Protein AF-A0A3B8IKH8-F1 (afdb_monomer_lite)

Structure (mmCIF, N/CA/C/O backbone):
data_AF-A0A3B8IKH8-F1
#
_entry.id   AF-A0A3B8IKH8-F1
#
loop_
_atom_site.group_PDB
_atom_site.id
_atom_site.type_symbol
_atom_site.label_atom_id
_atom_site.label_alt_id
_atom_site.label_comp_id
_atom_site.label_asym_id
_atom_site.label_entity_id
_atom_site.label_seq_id
_atom_site.pdbx_PDB_ins_code
_atom_site.Cartn_x
_atom_site.Cartn_y
_atom_site.Cartn_z
_atom_site.occupancy
_atom_site.B_iso_or_equiv
_atom_site.auth_seq_id
_atom_site.auth_comp_id
_atom_site.auth_asym_id
_atom_site.auth_atom_id
_atom_site.pdbx_PDB_model_num
ATOM 1 N N . PRO A 1 1 ? -23.399 -8.864 11.280 1.00 55.41 1 PRO A N 1
ATOM 2 C CA . PRO A 1 1 ? -23.007 -8.083 10.078 1.00 55.41 1 PRO A CA 1
ATOM 3 C C . PRO A 1 1 ? -23.874 -8.508 8.885 1.00 55.41 1 PRO A C 1
ATOM 5 O O . PRO A 1 1 ? -24.050 -9.712 8.720 1.00 55.41 1 PRO A O 1
ATOM 8 N N . PRO A 1 2 ? -24.469 -7.586 8.107 1.00 52.06 2 PRO A N 1
ATOM 9 C CA . PRO A 1 2 ? -25.216 -7.988 6.920 1.00 52.06 2 PRO A CA 1
ATOM 10 C C . PRO A 1 2 ? -24.249 -8.571 5.879 1.00 52.06 2 PRO A C 1
ATOM 12 O O . PRO A 1 2 ? -23.087 -8.163 5.814 1.00 52.06 2 PRO A O 1
ATOM 15 N N . ALA A 1 3 ? -24.715 -9.553 5.107 1.00 54.28 3 ALA A N 1
ATOM 16 C CA . ALA A 1 3 ? -23.962 -10.117 3.995 1.00 54.28 3 ALA A CA 1
ATOM 17 C C . ALA A 1 3 ? -23.850 -9.055 2.893 1.00 54.28 3 ALA A C 1
ATOM 19 O O . ALA A 1 3 ? -24.862 -8.581 2.379 1.00 54.28 3 ALA A O 1
ATOM 20 N N . THR A 1 4 ? -22.628 -8.636 2.579 1.00 58.81 4 THR A N 1
ATOM 21 C CA . THR A 1 4 ? -22.368 -7.782 1.420 1.00 58.81 4 THR A CA 1
ATOM 22 C C . THR A 1 4 ? -22.363 -8.675 0.191 1.00 58.81 4 THR A C 1
ATOM 24 O O . THR A 1 4 ? -21.578 -9.619 0.137 1.00 58.81 4 THR A O 1
ATOM 27 N N . ASP A 1 5 ? -23.212 -8.370 -0.786 1.00 62.88 5 ASP A N 1
ATOM 28 C CA . ASP A 1 5 ? -23.083 -8.925 -2.131 1.00 62.88 5 ASP A CA 1
ATOM 29 C C . ASP A 1 5 ? -21.720 -8.463 -2.674 1.00 62.88 5 ASP A C 1
ATOM 31 O O . ASP A 1 5 ? -21.453 -7.258 -2.751 1.00 62.88 5 ASP A O 1
ATOM 35 N N . GLY A 1 6 ? -20.791 -9.402 -2.862 1.00 68.44 6 GLY A N 1
ATOM 36 C CA . GLY A 1 6 ? -19.371 -9.109 -3.055 1.00 68.44 6 GLY A CA 1
ATOM 37 C C . GLY A 1 6 ? -19.153 -8.214 -4.271 1.00 68.44 6 GLY A C 1
ATOM 38 O O . GLY A 1 6 ? -19.309 -8.652 -5.407 1.00 68.44 6 GLY A O 1
ATOM 39 N N . ARG A 1 7 ? -18.786 -6.947 -4.047 1.00 84.50 7 ARG A N 1
ATOM 40 C CA . ARG A 1 7 ? -18.466 -6.025 -5.142 1.00 84.50 7 ARG A CA 1
ATOM 41 C C . ARG A 1 7 ? -17.033 -6.240 -5.588 1.00 84.50 7 ARG A C 1
ATOM 43 O O . ARG A 1 7 ? -16.116 -6.203 -4.766 1.00 84.50 7 ARG A O 1
ATOM 50 N N . PHE A 1 8 ? -16.860 -6.402 -6.889 1.00 92.56 8 PHE A N 1
ATOM 51 C CA . PHE A 1 8 ? -15.565 -6.566 -7.518 1.00 92.56 8 PHE A CA 1
ATOM 52 C C . PHE A 1 8 ? -15.431 -5.631 -8.718 1.00 92.56 8 PHE A C 1
ATOM 54 O O . PHE A 1 8 ? -16.364 -5.483 -9.506 1.00 92.56 8 PHE A O 1
ATOM 61 N N . THR A 1 9 ? -14.274 -4.992 -8.846 1.00 93.69 9 THR A N 1
ATOM 62 C CA . THR A 1 9 ? -13.932 -4.096 -9.953 1.00 93.69 9 THR A CA 1
ATOM 63 C C . THR A 1 9 ? -12.557 -4.476 -10.479 1.00 93.69 9 THR A C 1
ATOM 65 O O . THR A 1 9 ? -11.640 -4.662 -9.685 1.00 93.69 9 THR A O 1
ATOM 68 N N . ILE A 1 10 ? -12.409 -4.560 -11.800 1.00 94.38 10 ILE A N 1
ATOM 69 C CA . ILE A 1 10 ? -11.112 -4.674 -12.479 1.00 94.38 10 ILE A CA 1
ATOM 70 C C . ILE A 1 10 ? -10.933 -3.437 -13.351 1.00 94.38 10 ILE A C 1
ATOM 72 O O . ILE A 1 10 ? -11.880 -2.996 -14.002 1.00 94.38 10 ILE A O 1
ATOM 76 N N . ILE A 1 11 ? -9.719 -2.903 -13.369 1.00 93.75 11 ILE A N 1
ATOM 77 C CA . ILE A 1 11 ? -9.315 -1.737 -14.144 1.00 93.75 11 ILE A CA 1
ATOM 78 C C . ILE A 1 11 ? -8.054 -2.126 -14.933 1.00 93.75 11 ILE A C 1
ATOM 80 O O . ILE A 1 11 ? -6.949 -2.011 -14.405 1.00 93.75 11 ILE A O 1
ATOM 84 N N . PRO A 1 12 ? -8.183 -2.655 -16.163 1.00 94.12 12 PRO A N 1
ATOM 85 C CA . PRO A 1 12 ? -7.032 -2.907 -17.023 1.00 94.12 12 PRO A CA 1
ATOM 86 C C . PRO A 1 12 ? -6.564 -1.607 -17.688 1.00 94.12 12 PRO A C 1
ATOM 88 O O . PRO A 1 12 ? -7.373 -0.720 -17.965 1.00 94.12 12 PRO A O 1
ATOM 91 N N . TYR A 1 13 ? -5.280 -1.518 -18.018 1.00 87.62 13 TYR A N 1
ATOM 92 C CA . TYR A 1 13 ? -4.743 -0.421 -18.820 1.00 87.62 13 TYR A CA 1
ATOM 93 C C . TYR A 1 13 ? -3.640 -0.887 -19.772 1.00 87.62 13 TYR A C 1
ATOM 95 O O . TYR A 1 13 ? -2.973 -1.906 -19.574 1.00 87.62 13 TYR A O 1
ATOM 103 N N . LEU A 1 14 ? -3.469 -0.092 -20.824 1.00 91.62 14 LEU A N 1
ATOM 104 C CA . LEU A 1 14 ? -2.460 -0.222 -21.864 1.00 91.62 14 LEU A CA 1
ATOM 105 C C . LEU A 1 14 ? -1.833 1.161 -22.056 1.00 91.62 14 LEU A C 1
ATOM 107 O O . LEU A 1 14 ? -2.551 2.146 -22.218 1.00 91.62 14 LEU A O 1
ATOM 111 N N . ALA A 1 15 ? -0.509 1.221 -22.051 1.00 86.19 15 ALA A N 1
ATOM 112 C CA . ALA A 1 15 ? 0.282 2.419 -22.277 1.00 86.19 15 ALA A CA 1
ATOM 113 C C . ALA A 1 15 ? 1.191 2.220 -23.495 1.00 86.19 15 ALA A C 1
ATOM 115 O O . ALA A 1 15 ? 1.684 1.118 -23.742 1.00 86.19 15 ALA A O 1
ATOM 116 N N . GLY A 1 16 ? 1.424 3.299 -24.240 1.00 87.12 16 GLY A N 1
ATOM 117 C CA . GLY A 1 16 ? 2.329 3.347 -25.384 1.00 87.12 16 GLY A CA 1
ATOM 118 C C . GLY A 1 16 ? 2.979 4.723 -25.483 1.00 87.12 16 GLY A C 1
ATOM 119 O O . GLY A 1 16 ? 2.324 5.733 -25.233 1.00 87.12 16 GLY A O 1
ATOM 120 N N . GLY A 1 17 ? 4.259 4.761 -25.830 1.00 83.75 17 GLY A N 1
ATOM 121 C CA . GLY A 1 17 ? 5.049 5.978 -25.965 1.00 83.75 17 GLY A CA 1
ATOM 122 C C . GLY A 1 17 ? 6.041 5.869 -27.116 1.00 83.75 17 GLY A C 1
ATOM 123 O O . GLY A 1 17 ? 6.421 4.777 -27.530 1.00 83.75 17 GLY A O 1
ATOM 124 N N . ALA A 1 18 ? 6.446 7.016 -27.651 1.00 85.62 18 ALA A N 1
ATOM 125 C CA . ALA A 1 18 ? 7.504 7.120 -28.645 1.00 85.62 18 ALA A CA 1
ATOM 126 C C . ALA A 1 18 ? 8.464 8.221 -28.194 1.00 85.62 18 ALA A C 1
ATOM 128 O O . ALA A 1 18 ? 8.052 9.370 -28.031 1.00 85.62 18 ALA A O 1
ATOM 129 N N . THR A 1 19 ? 9.724 7.875 -27.955 1.00 79.69 19 THR A N 1
ATOM 130 C CA . THR A 1 19 ? 10.772 8.823 -27.576 1.00 79.69 19 THR A CA 1
ATOM 131 C C . THR A 1 19 ? 11.805 8.902 -28.688 1.00 79.69 19 THR A C 1
ATOM 133 O O . THR A 1 19 ? 12.264 7.886 -29.201 1.00 79.69 19 THR A O 1
ATOM 136 N N . GLN A 1 20 ? 12.163 10.119 -29.088 1.00 80.88 20 GLN A N 1
ATOM 137 C CA . GLN A 1 20 ? 13.176 10.354 -30.110 1.00 80.88 20 GLN A CA 1
ATOM 138 C C . GLN A 1 20 ? 14.392 11.001 -29.458 1.00 80.88 20 GLN A C 1
ATOM 140 O O . GLN A 1 20 ? 14.257 12.028 -28.791 1.00 80.88 20 GLN A O 1
ATOM 145 N N . ASN A 1 21 ? 15.565 10.388 -29.620 1.00 72.12 21 ASN A N 1
ATOM 146 C CA . ASN A 1 21 ? 16.809 10.943 -29.100 1.00 72.12 21 ASN A CA 1
ATOM 147 C C . ASN A 1 21 ? 17.516 11.752 -30.199 1.00 72.12 21 ASN A C 1
ATOM 149 O O . ASN A 1 21 ? 17.891 11.209 -31.240 1.00 72.12 21 ASN A O 1
ATOM 153 N N . PHE A 1 22 ? 17.680 13.055 -29.967 1.00 72.88 22 PHE A N 1
ATOM 154 C CA . PHE A 1 22 ? 18.346 13.976 -30.895 1.00 72.88 22 PHE A CA 1
ATOM 155 C C . PHE A 1 22 ? 19.828 14.214 -30.559 1.00 72.88 22 PHE A C 1
ATOM 157 O O . PHE A 1 22 ? 20.520 14.863 -31.336 1.00 72.88 22 PHE A O 1
ATOM 164 N N . GLU A 1 23 ? 20.320 13.681 -29.436 1.00 69.12 23 GLU A N 1
ATOM 165 C CA . GLU A 1 23 ? 21.690 13.878 -28.934 1.00 69.12 23 GLU A CA 1
ATOM 166 C C . GLU A 1 23 ? 22.550 12.601 -29.012 1.00 69.12 23 GLU A C 1
ATOM 168 O O . GLU A 1 23 ? 23.711 12.606 -28.612 1.00 69.12 23 GLU A O 1
ATOM 173 N N . ALA A 1 24 ? 22.008 11.490 -29.525 1.00 65.00 24 ALA A N 1
ATOM 174 C CA . ALA A 1 24 ? 22.741 10.230 -29.628 1.00 65.00 24 ALA A CA 1
ATOM 175 C C . ALA A 1 24 ? 23.859 10.309 -30.686 1.00 65.00 24 ALA A C 1
ATOM 177 O O . ALA A 1 24 ? 23.578 10.415 -31.879 1.00 65.00 24 ALA A O 1
ATOM 178 N N . GLU A 1 25 ? 25.122 10.172 -30.262 1.00 61.56 25 GLU A N 1
ATOM 179 C CA . GLU A 1 25 ? 26.296 10.156 -31.156 1.00 61.56 25 GLU A CA 1
ATOM 180 C C . GLU A 1 25 ? 26.275 9.001 -32.174 1.00 61.56 25 GLU A C 1
ATOM 182 O O . GLU A 1 25 ? 26.947 9.072 -33.201 1.00 61.56 25 GLU A O 1
ATOM 187 N N . THR A 1 26 ? 25.516 7.934 -31.906 1.00 62.19 26 THR A N 1
ATOM 188 C CA . THR A 1 26 ? 25.540 6.697 -32.704 1.00 62.19 26 THR A CA 1
ATOM 189 C C . THR A 1 26 ? 24.320 6.513 -33.615 1.00 62.19 26 THR A C 1
ATOM 191 O O . THR A 1 26 ? 24.419 5.736 -34.559 1.00 62.19 26 THR A O 1
ATOM 194 N N . ASP A 1 27 ? 23.199 7.218 -33.381 1.00 62.06 27 ASP A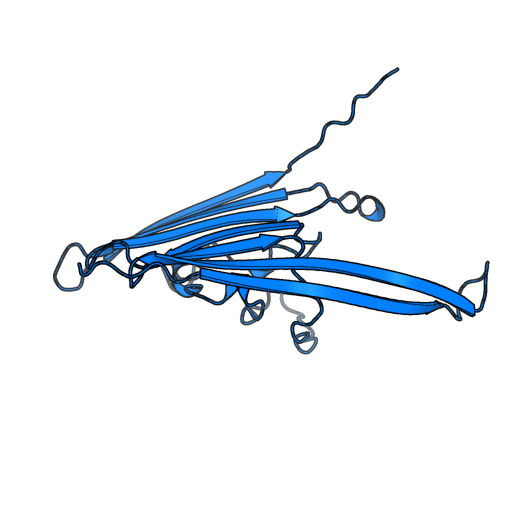 N 1
ATOM 195 C CA . ASP A 1 27 ? 21.995 7.135 -34.236 1.00 62.06 27 ASP A CA 1
ATOM 196 C C . ASP A 1 27 ? 21.018 8.327 -34.025 1.00 62.06 27 ASP A C 1
ATOM 198 O O . ASP A 1 27 ? 20.021 8.210 -33.291 1.00 62.06 27 ASP A O 1
ATOM 202 N N . PRO A 1 28 ? 21.306 9.510 -34.613 1.00 61.53 28 PRO A N 1
ATOM 203 C CA . PRO A 1 28 ? 20.478 10.706 -34.466 1.00 61.53 28 PRO A CA 1
ATOM 204 C C . PRO A 1 28 ? 19.086 10.503 -35.079 1.00 61.53 28 PRO A C 1
ATOM 206 O O . PRO A 1 28 ? 18.950 10.275 -36.280 1.00 61.53 28 PRO A O 1
ATOM 209 N N . GLY A 1 29 ? 18.032 10.645 -34.269 1.00 66.75 29 GLY A N 1
ATOM 210 C CA . GLY A 1 29 ? 16.647 10.547 -34.738 1.00 66.75 29 GLY A CA 1
ATOM 211 C C . GLY A 1 29 ? 16.011 9.158 -34.624 1.00 66.75 29 GLY A C 1
ATOM 212 O O . GLY A 1 29 ? 14.879 8.994 -35.086 1.00 66.75 29 GLY A O 1
ATOM 213 N N . SER A 1 30 ? 16.674 8.195 -33.976 1.00 72.81 30 SER A N 1
ATOM 214 C CA . SER A 1 30 ? 16.083 6.899 -33.622 1.00 72.81 30 SER A CA 1
ATOM 215 C C . SER A 1 30 ? 14.817 7.073 -32.765 1.00 72.81 30 SER A C 1
ATOM 217 O O . SER A 1 30 ? 14.801 7.810 -31.774 1.00 72.81 30 SER A O 1
ATOM 219 N N . VAL A 1 31 ? 13.726 6.416 -33.176 1.00 76.50 31 VAL A N 1
ATOM 220 C CA . VAL A 1 31 ? 12.437 6.418 -32.466 1.00 76.50 31 VAL A CA 1
ATOM 221 C C . VAL A 1 31 ? 12.355 5.163 -31.604 1.00 76.50 31 VAL A C 1
ATOM 223 O O . VAL A 1 31 ? 12.209 4.056 -32.119 1.00 76.50 31 VAL A O 1
ATOM 226 N N . ASN A 1 32 ? 12.423 5.335 -30.289 1.00 79.00 32 ASN A N 1
ATOM 227 C CA . ASN A 1 32 ? 12.210 4.272 -29.319 1.00 79.00 32 ASN A CA 1
ATOM 228 C C . ASN A 1 32 ? 10.726 4.183 -28.979 1.00 79.00 32 ASN A C 1
ATOM 230 O O . ASN A 1 32 ? 10.137 5.124 -28.451 1.00 79.00 32 ASN A O 1
ATOM 234 N N . LEU A 1 33 ? 10.120 3.038 -29.277 1.00 80.19 33 LEU A N 1
ATOM 235 C CA . LEU A 1 33 ? 8.750 2.743 -28.880 1.00 80.19 33 LEU A CA 1
ATOM 236 C C . LEU A 1 33 ? 8.764 2.099 -27.494 1.00 80.19 33 LEU A C 1
ATOM 238 O O . LEU A 1 33 ? 9.406 1.072 -27.285 1.00 80.19 33 LEU A O 1
ATOM 242 N N . THR A 1 34 ? 8.044 2.693 -26.550 1.00 82.75 34 THR A N 1
ATOM 243 C CA . THR A 1 34 ? 7.819 2.140 -25.215 1.00 82.75 34 THR A CA 1
ATOM 244 C C . THR A 1 34 ? 6.368 1.702 -25.083 1.00 82.75 34 THR A C 1
ATOM 246 O O . THR A 1 34 ? 5.469 2.248 -25.722 1.00 82.75 34 THR A O 1
ATOM 249 N N . GLY A 1 35 ? 6.117 0.684 -24.268 1.00 83.88 35 GLY A N 1
ATOM 250 C CA . GLY A 1 35 ? 4.769 0.191 -24.025 1.00 83.88 35 GLY A CA 1
ATOM 251 C C . GLY A 1 35 ? 4.670 -0.500 -22.678 1.00 83.88 35 GLY A C 1
ATOM 252 O O . GLY A 1 35 ? 5.667 -0.981 -22.143 1.00 83.88 35 GLY A O 1
ATOM 253 N N . GLY A 1 36 ? 3.462 -0.538 -22.128 1.00 86.44 36 GLY A N 1
ATOM 254 C CA . GLY A 1 36 ? 3.187 -1.164 -20.842 1.00 86.44 36 GLY A CA 1
ATOM 255 C C . GLY A 1 36 ? 1.763 -1.692 -20.782 1.00 86.44 36 GLY A C 1
ATOM 256 O O . GLY A 1 36 ? 0.847 -1.098 -21.342 1.00 86.44 36 GLY A O 1
ATOM 257 N N . ILE A 1 37 ? 1.577 -2.814 -20.098 1.00 92.31 37 ILE A N 1
ATOM 258 C CA . ILE A 1 37 ? 0.258 -3.343 -19.753 1.00 92.31 37 ILE A CA 1
ATOM 259 C C . ILE A 1 37 ? 0.202 -3.579 -18.257 1.00 92.31 37 ILE A C 1
ATOM 261 O O . ILE A 1 37 ? 1.194 -3.994 -17.649 1.00 92.31 37 ILE A O 1
ATOM 265 N N . GLY A 1 38 ? -0.973 -3.383 -17.683 1.00 92.69 38 GLY A N 1
ATOM 266 C CA . GLY A 1 38 ? -1.220 -3.771 -16.312 1.00 92.69 38 GLY A CA 1
ATOM 267 C C . GLY A 1 38 ? -2.693 -3.746 -15.970 1.00 92.69 38 GLY A C 1
ATOM 268 O O . GLY A 1 38 ? -3.560 -3.513 -16.819 1.00 92.69 38 GLY A O 1
ATOM 269 N N . ALA A 1 39 ? -2.974 -4.081 -14.722 1.00 94.75 39 ALA A N 1
ATOM 270 C CA . ALA A 1 39 ? -4.332 -4.158 -14.233 1.00 94.75 39 ALA A CA 1
ATOM 271 C C . ALA A 1 39 ? -4.373 -3.966 -12.725 1.00 94.75 39 ALA A C 1
ATOM 273 O O . ALA A 1 39 ? -3.552 -4.517 -11.990 1.00 94.75 39 ALA A O 1
ATOM 274 N N . ASP A 1 40 ? -5.405 -3.262 -12.284 1.00 94.38 40 ASP A N 1
ATOM 275 C CA . ASP A 1 40 ? -5.783 -3.172 -10.886 1.00 94.38 40 ASP A CA 1
ATOM 276 C C . ASP A 1 40 ? -7.085 -3.929 -10.656 1.00 94.38 40 ASP A C 1
ATOM 278 O O . ASP A 1 40 ? -7.961 -3.992 -11.521 1.00 94.38 40 ASP A O 1
ATOM 282 N N . ALA A 1 41 ? -7.235 -4.503 -9.473 1.00 95.81 41 ALA A N 1
ATOM 283 C CA . ALA A 1 41 ? -8.472 -5.137 -9.065 1.00 95.81 41 ALA A CA 1
ATOM 284 C C . ALA A 1 41 ? -8.809 -4.772 -7.623 1.00 95.81 41 ALA A C 1
ATOM 286 O O . ALA A 1 41 ? -7.936 -4.693 -6.763 1.00 95.81 41 ALA A O 1
ATOM 287 N N . LYS A 1 42 ? -10.095 -4.574 -7.350 1.00 95.50 42 LYS A N 1
ATOM 288 C CA . LYS A 1 42 ? -10.608 -4.244 -6.025 1.00 95.50 42 LYS A CA 1
ATOM 289 C C . LYS A 1 42 ? -11.774 -5.145 -5.675 1.00 95.50 42 LYS A C 1
ATOM 291 O O . LYS A 1 42 ? -12.760 -5.197 -6.405 1.00 95.50 42 LYS A O 1
ATOM 296 N N . VAL A 1 43 ? -11.673 -5.825 -4.540 1.00 95.12 43 VAL A N 1
ATOM 297 C CA . VAL A 1 43 ? -12.675 -6.755 -4.014 1.00 95.12 43 VAL A CA 1
ATOM 298 C C . VAL A 1 43 ? -13.129 -6.263 -2.640 1.00 95.12 43 VAL A C 1
ATOM 300 O O . VAL A 1 43 ? -12.324 -6.135 -1.717 1.00 95.12 43 VAL A O 1
ATOM 303 N N . ALA A 1 44 ? -14.427 -6.030 -2.466 1.00 94.56 44 ALA A N 1
ATOM 304 C CA . ALA A 1 44 ? -15.017 -5.816 -1.148 1.00 94.56 44 ALA A CA 1
ATOM 305 C C . ALA A 1 44 ? -15.200 -7.174 -0.450 1.00 94.56 44 ALA A C 1
ATOM 307 O O . ALA A 1 44 ? -16.185 -7.872 -0.685 1.00 94.56 44 ALA A O 1
ATOM 308 N N . VAL A 1 45 ? -14.245 -7.553 0.405 1.00 93.06 45 VAL A N 1
ATOM 309 C CA . VAL A 1 45 ? -14.286 -8.808 1.181 1.00 93.06 45 VAL A CA 1
ATOM 310 C C . VAL A 1 45 ? -15.424 -8.770 2.205 1.00 93.06 45 VAL A C 1
ATOM 312 O O . VAL A 1 45 ? -16.112 -9.763 2.422 1.00 93.06 45 VAL A O 1
ATOM 315 N N . THR A 1 46 ? -15.644 -7.611 2.831 1.00 91.38 46 THR A N 1
ATOM 316 C CA . THR A 1 46 ? -16.829 -7.326 3.658 1.00 91.38 46 THR A CA 1
ATOM 317 C C . THR A 1 46 ? -17.318 -5.901 3.387 1.00 91.38 46 THR A C 1
ATOM 319 O O . THR A 1 46 ? -16.728 -5.174 2.593 1.00 91.38 46 THR A O 1
ATOM 322 N N . SER A 1 47 ? -18.375 -5.447 4.072 1.00 89.31 47 SER A N 1
ATOM 323 C CA . SER A 1 47 ? -18.846 -4.052 3.984 1.00 89.31 47 SER A CA 1
ATOM 324 C C . SER A 1 47 ? -17.772 -3.010 4.315 1.00 89.31 47 SER A C 1
ATOM 326 O O . SER A 1 47 ? -17.910 -1.851 3.934 1.00 89.31 47 SER A O 1
ATOM 328 N N . SER A 1 48 ? -16.741 -3.413 5.062 1.00 92.12 48 SER A N 1
ATOM 329 C CA . SER A 1 48 ? -15.737 -2.513 5.624 1.00 92.12 48 SER A CA 1
ATOM 330 C C . SER A 1 48 ? -14.309 -3.041 5.472 1.00 92.12 48 SER A C 1
ATOM 332 O O . SER A 1 48 ? -13.412 -2.477 6.092 1.00 92.12 48 SER A O 1
ATOM 334 N N . LEU A 1 49 ? -14.085 -4.111 4.701 1.00 94.12 49 LEU A N 1
ATOM 335 C CA . LEU A 1 49 ? -12.778 -4.727 4.451 1.00 94.12 49 LEU A CA 1
ATOM 336 C C . LEU A 1 49 ? -12.583 -4.884 2.941 1.00 94.12 49 LEU A C 1
ATOM 338 O O . LEU A 1 49 ? -13.368 -5.579 2.297 1.00 94.12 49 LEU A O 1
ATOM 342 N N . ASN A 1 50 ? -11.533 -4.268 2.404 1.00 95.12 50 ASN A N 1
ATOM 343 C CA . ASN A 1 50 ? -11.228 -4.263 0.976 1.00 95.12 50 ASN A CA 1
ATOM 344 C C . ASN A 1 50 ? -9.901 -4.973 0.708 1.00 95.12 50 ASN A C 1
ATOM 346 O O . ASN A 1 50 ? -8.948 -4.817 1.474 1.00 95.12 50 ASN A O 1
ATOM 350 N N . LEU A 1 51 ? -9.864 -5.734 -0.382 1.00 96.44 51 LEU A N 1
ATOM 351 C CA . LEU A 1 51 ? -8.664 -6.301 -0.979 1.00 96.44 51 LEU A CA 1
ATOM 352 C C . LEU A 1 51 ? -8.401 -5.580 -2.302 1.00 96.44 51 LEU A C 1
ATOM 354 O O . LEU A 1 51 ? -9.219 -5.651 -3.214 1.00 96.44 51 LEU A O 1
ATOM 358 N N . ASP A 1 52 ? -7.260 -4.918 -2.398 1.00 97.12 52 ASP A N 1
ATOM 359 C CA . ASP A 1 52 ? -6.763 -4.275 -3.605 1.00 97.12 52 ASP A CA 1
ATOM 360 C C . ASP A 1 52 ? -5.578 -5.079 -4.143 1.00 97.12 52 ASP A C 1
ATOM 362 O O . ASP A 1 52 ? -4.691 -5.478 -3.386 1.00 97.12 52 ASP A O 1
ATOM 366 N N . LEU A 1 53 ? -5.560 -5.317 -5.445 1.00 97.19 53 LEU A N 1
ATOM 367 C CA . LEU A 1 53 ? -4.515 -6.031 -6.165 1.00 97.19 53 LEU A CA 1
ATOM 368 C C . LEU A 1 53 ? -4.040 -5.153 -7.317 1.00 97.19 53 LEU A C 1
ATOM 370 O O . LEU A 1 53 ? -4.849 -4.470 -7.941 1.00 97.19 53 LEU A O 1
ATOM 374 N N . THR A 1 54 ? -2.748 -5.193 -7.610 1.00 95.69 54 THR A N 1
ATOM 375 C CA . THR A 1 54 ? -2.158 -4.472 -8.737 1.00 95.69 54 THR A CA 1
ATOM 376 C C . THR A 1 54 ? -1.090 -5.317 -9.417 1.00 95.69 54 THR A C 1
ATOM 378 O O . THR A 1 54 ? -0.351 -6.062 -8.759 1.00 95.69 54 THR A O 1
ATOM 381 N N . VAL A 1 55 ? -1.013 -5.213 -10.741 1.00 95.81 55 VAL A N 1
ATOM 382 C CA . VAL A 1 55 ? 0.012 -5.830 -11.585 1.00 95.81 55 VAL A CA 1
ATOM 383 C C . VAL A 1 55 ? 0.531 -4.775 -12.555 1.00 95.81 55 VAL A C 1
ATOM 385 O O . VAL A 1 55 ? -0.241 -4.197 -13.316 1.00 95.81 55 VAL A O 1
ATOM 388 N N . ASN A 1 56 ? 1.847 -4.566 -12.523 1.00 93.25 56 ASN A N 1
ATOM 389 C CA . ASN A 1 56 ? 2.625 -3.571 -13.260 1.00 93.25 56 ASN A CA 1
ATOM 390 C C . ASN A 1 56 ? 2.112 -2.124 -13.160 1.00 93.25 56 ASN A C 1
ATOM 392 O O . ASN A 1 56 ? 2.107 -1.454 -14.197 1.00 93.25 56 ASN A O 1
ATOM 396 N N . PRO A 1 57 ? 1.677 -1.637 -11.976 1.00 89.69 57 PRO A N 1
ATOM 397 C CA . PRO A 1 57 ? 0.966 -0.365 -11.809 1.00 89.69 57 PRO A CA 1
ATOM 398 C C . PRO A 1 57 ? 1.615 0.796 -12.563 1.00 89.69 57 PRO A C 1
ATOM 400 O O . PRO A 1 57 ? 2.811 1.056 -12.409 1.00 89.69 57 PRO A O 1
ATOM 403 N N . ASP A 1 58 ? 0.812 1.557 -13.303 1.00 83.81 58 ASP A N 1
ATOM 404 C CA . ASP A 1 58 ? 1.283 2.788 -13.927 1.00 83.81 58 ASP A CA 1
ATOM 405 C C . ASP A 1 58 ? 1.317 3.934 -12.906 1.00 83.81 58 ASP A C 1
ATOM 407 O O . ASP A 1 58 ? 0.359 4.684 -12.710 1.00 83.81 58 ASP A O 1
ATOM 411 N N . PHE A 1 59 ? 2.454 4.065 -12.226 1.00 77.38 59 PHE A N 1
ATOM 412 C CA . PHE A 1 59 ? 2.715 5.190 -11.331 1.00 77.38 59 PHE A CA 1
ATOM 413 C C . PHE A 1 59 ? 3.282 6.420 -12.041 1.00 77.38 59 PHE A C 1
ATOM 415 O O . PHE A 1 59 ? 3.444 7.453 -11.393 1.00 77.38 59 PHE A O 1
ATOM 422 N N . SER A 1 60 ? 3.555 6.341 -13.347 1.00 67.19 60 SER A N 1
ATOM 423 C CA . SER A 1 60 ? 4.120 7.456 -14.117 1.00 67.19 60 SER A CA 1
ATOM 424 C C . SER A 1 60 ? 3.114 8.589 -14.340 1.00 67.19 60 SER A C 1
ATOM 426 O O . SER A 1 60 ? 3.499 9.749 -14.455 1.00 67.19 60 SER A O 1
ATOM 428 N N . GLN A 1 61 ? 1.816 8.270 -14.320 1.00 63.00 61 GLN A N 1
ATOM 429 C CA . GLN A 1 61 ? 0.730 9.248 -14.444 1.00 63.00 61 GLN A CA 1
ATOM 430 C C . GLN A 1 61 ? 0.447 10.016 -13.148 1.00 63.00 61 GLN A C 1
ATOM 432 O O . GLN A 1 61 ? -0.372 10.938 -13.126 1.00 63.00 61 GLN A O 1
ATOM 437 N N . VAL A 1 62 ? 1.084 9.633 -12.042 1.00 66.44 62 VAL A N 1
ATOM 438 C CA . VAL A 1 62 ? 0.870 10.289 -10.758 1.00 66.44 62 VAL A CA 1
ATOM 439 C C . VAL A 1 62 ? 1.670 11.584 -10.732 1.00 66.44 62 VAL A C 1
ATOM 441 O O . VAL A 1 62 ? 2.888 11.566 -10.868 1.00 66.44 62 VAL A O 1
ATOM 444 N N . GLU A 1 63 ? 0.967 12.707 -10.560 1.00 55.81 63 GLU A N 1
ATOM 445 C CA . GLU A 1 63 ? 1.542 14.055 -10.570 1.00 55.81 63 GLU A CA 1
ATOM 446 C C . GLU A 1 63 ? 2.862 14.137 -9.784 1.00 55.81 63 GLU A C 1
ATOM 448 O O . GLU A 1 63 ? 2.881 13.968 -8.557 1.00 55.81 63 GLU A O 1
ATOM 453 N N . VAL A 1 64 ? 3.939 14.456 -10.506 1.00 55.62 64 VAL A N 1
ATOM 454 C CA . VAL A 1 64 ? 5.274 14.719 -9.966 1.00 55.62 64 VAL A CA 1
ATOM 455 C C . VAL A 1 64 ? 5.175 15.884 -8.984 1.00 55.62 64 VAL A C 1
ATOM 457 O O . VAL A 1 64 ? 4.716 16.972 -9.344 1.00 55.62 64 VAL A O 1
ATOM 460 N N . ASP A 1 65 ? 5.569 15.678 -7.726 1.00 53.78 65 ASP A N 1
ATOM 461 C CA . ASP A 1 65 ? 5.627 16.804 -6.799 1.00 53.78 65 ASP A CA 1
ATOM 462 C C . ASP A 1 65 ? 6.664 17.812 -7.284 1.00 53.78 65 ASP A C 1
ATOM 464 O O . ASP A 1 65 ? 7.729 17.452 -7.790 1.00 53.78 65 ASP A O 1
ATOM 468 N N . ARG A 1 66 ? 6.350 19.095 -7.087 1.00 54.25 66 ARG A N 1
ATOM 469 C CA . ARG A 1 66 ? 7.286 20.193 -7.324 1.00 54.25 66 ARG A CA 1
ATOM 470 C C . ARG A 1 66 ? 8.618 19.864 -6.651 1.00 54.25 66 ARG A C 1
ATOM 472 O O . ARG A 1 66 ? 8.645 19.566 -5.459 1.00 54.25 66 ARG A O 1
ATOM 479 N N . GLN A 1 67 ? 9.702 19.936 -7.417 1.00 50.22 67 GLN A N 1
ATOM 480 C CA . GLN A 1 67 ? 11.059 19.742 -6.926 1.00 50.22 67 GLN A CA 1
ATOM 481 C C . GLN A 1 67 ? 11.339 20.800 -5.848 1.00 50.22 67 GLN A C 1
ATOM 483 O O . GLN A 1 67 ? 11.565 21.969 -6.148 1.00 50.22 67 GLN A O 1
ATOM 488 N N . VAL A 1 68 ? 11.239 20.416 -4.574 1.00 53.69 68 VAL A N 1
ATOM 489 C CA . VAL A 1 68 ? 11.638 21.277 -3.458 1.00 53.69 68 VAL A CA 1
ATOM 490 C C . VAL A 1 68 ? 13.108 20.992 -3.191 1.00 53.69 68 VAL A C 1
ATOM 492 O O . VAL A 1 68 ? 13.464 19.872 -2.826 1.00 53.69 68 VAL A O 1
ATOM 495 N N . THR A 1 69 ? 13.963 21.995 -3.382 1.00 49.59 69 THR A N 1
ATOM 496 C CA . THR A 1 69 ? 15.389 21.915 -3.050 1.00 49.59 69 THR A CA 1
ATOM 497 C C . THR A 1 69 ? 15.531 21.722 -1.543 1.00 49.59 69 THR A C 1
ATOM 499 O O . THR A 1 69 ? 15.398 22.671 -0.772 1.00 49.59 69 THR A O 1
ATOM 502 N N . ASN A 1 70 ? 15.747 20.483 -1.105 1.00 48.41 70 ASN A N 1
ATOM 503 C CA . ASN A 1 70 ? 15.983 20.187 0.299 1.00 48.41 70 ASN A CA 1
ATOM 504 C C . ASN A 1 70 ? 17.481 20.278 0.596 1.00 48.41 70 ASN A C 1
ATOM 506 O O . ASN A 1 70 ? 18.259 19.448 0.132 1.00 48.41 70 ASN A O 1
ATOM 510 N N . LEU A 1 71 ? 17.869 21.303 1.350 1.00 61.44 71 LEU A N 1
ATOM 511 C CA . LEU A 1 71 ? 19.240 21.524 1.819 1.00 61.44 71 LEU A CA 1
ATOM 512 C C . LEU A 1 71 ? 19.448 21.006 3.257 1.00 61.44 71 LEU A C 1
ATOM 514 O O . LEU A 1 71 ? 20.507 21.225 3.841 1.00 61.44 71 LEU A O 1
ATOM 518 N N . ASP A 1 72 ? 18.440 20.344 3.834 1.00 55.88 72 ASP A N 1
ATOM 519 C CA . ASP A 1 72 ? 18.463 19.764 5.176 1.00 55.88 72 ASP A CA 1
ATOM 520 C C . ASP A 1 72 ? 18.632 18.231 5.117 1.00 55.88 72 ASP A C 1
ATOM 522 O O . ASP A 1 72 ? 18.279 17.577 4.135 1.00 55.88 72 ASP A O 1
ATOM 526 N N . ARG A 1 73 ? 19.163 17.620 6.183 1.00 57.41 73 ARG A N 1
ATOM 527 C CA . ARG A 1 73 ? 19.451 16.170 6.259 1.00 57.41 73 ARG A CA 1
ATOM 528 C C . ARG A 1 73 ? 18.212 15.305 6.522 1.00 57.41 73 ARG A C 1
ATOM 530 O O . ARG A 1 73 ? 18.339 14.092 6.698 1.00 57.41 73 ARG A O 1
ATOM 537 N N . PHE A 1 74 ? 17.023 15.899 6.588 1.00 57.75 74 PHE A N 1
ATOM 538 C CA . PHE A 1 74 ? 15.772 15.193 6.865 1.00 57.75 74 PHE A CA 1
ATOM 539 C C . PHE A 1 74 ? 14.988 14.928 5.579 1.00 57.75 74 PHE A C 1
ATOM 541 O O . PHE A 1 74 ? 14.910 15.780 4.704 1.00 57.75 74 PHE A O 1
ATOM 548 N N . GLN A 1 75 ? 14.385 13.742 5.457 1.00 53.34 75 GLN A N 1
ATOM 549 C CA . GLN A 1 75 ? 13.575 13.373 4.289 1.00 53.34 75 GLN A CA 1
ATOM 550 C C . GLN A 1 75 ? 12.314 14.249 4.205 1.00 53.34 75 GLN A C 1
ATOM 552 O O . GLN A 1 75 ? 11.599 14.400 5.196 1.00 53.34 75 GLN A O 1
ATOM 557 N N . LEU A 1 76 ? 12.011 14.787 3.017 1.00 59.62 76 LEU A N 1
ATOM 558 C CA . LEU A 1 76 ? 10.747 15.485 2.772 1.00 59.62 76 LEU A CA 1
ATOM 559 C C . LEU A 1 76 ? 9.589 14.479 2.792 1.00 59.62 76 LEU A C 1
ATOM 561 O O . LEU A 1 76 ? 9.582 13.486 2.057 1.00 59.62 76 LEU A O 1
ATOM 565 N N . PHE A 1 77 ? 8.593 14.750 3.632 1.00 67.81 77 PHE A N 1
ATOM 566 C CA . PHE A 1 77 ? 7.343 14.001 3.637 1.00 67.81 77 PHE A CA 1
ATOM 567 C C . PHE A 1 77 ? 6.401 14.607 2.607 1.00 67.81 77 PHE A C 1
ATOM 569 O O . PHE A 1 77 ? 5.930 15.731 2.757 1.00 67.81 77 PHE A O 1
ATOM 576 N N . PHE A 1 78 ? 6.107 13.833 1.578 1.00 72.88 78 PHE A N 1
ATOM 577 C CA . PHE A 1 78 ? 5.177 14.193 0.532 1.00 72.88 78 PHE A CA 1
ATOM 578 C C . PHE A 1 78 ? 3.921 13.308 0.632 1.00 72.88 78 PHE A C 1
ATOM 580 O O . PHE A 1 78 ? 4.020 12.130 1.000 1.00 72.88 78 PHE A O 1
ATOM 587 N N . PRO A 1 79 ? 2.726 13.839 0.319 1.00 77.62 79 PRO A N 1
ATOM 588 C CA . PRO A 1 79 ? 1.475 13.088 0.428 1.00 77.62 79 PRO A CA 1
ATOM 589 C C . PRO A 1 79 ? 1.424 11.959 -0.606 1.00 77.62 79 PRO A C 1
ATOM 591 O O . PRO A 1 79 ? 1.614 12.211 -1.781 1.00 77.62 79 PRO A O 1
ATOM 594 N N . GLU A 1 80 ? 1.165 10.709 -0.231 1.00 86.69 80 GLU A N 1
ATOM 595 C CA . GLU A 1 80 ? 1.020 9.619 -1.213 1.00 86.69 80 GLU A CA 1
ATOM 596 C C . GLU A 1 80 ? -0.108 9.909 -2.224 1.00 86.69 80 GLU A C 1
ATOM 598 O O . GLU A 1 80 ? -1.211 10.284 -1.829 1.00 86.69 80 GLU A O 1
ATOM 603 N N . ARG A 1 81 ? 0.182 9.748 -3.522 1.00 87.44 81 ARG A N 1
ATOM 604 C CA . ARG A 1 81 ? -0.732 10.075 -4.635 1.00 87.44 81 ARG A CA 1
ATOM 605 C C . ARG A 1 81 ? -1.093 8.861 -5.498 1.00 87.44 81 ARG A C 1
ATOM 607 O O . ARG A 1 81 ? -2.033 8.920 -6.284 1.00 87.44 81 ARG A O 1
ATOM 614 N N . ARG A 1 82 ? -0.388 7.739 -5.335 1.00 89.62 82 ARG A N 1
ATOM 615 C CA . ARG A 1 82 ? -0.675 6.495 -6.056 1.00 89.62 82 ARG A CA 1
ATOM 616 C C . ARG A 1 82 ? -1.911 5.825 -5.461 1.00 89.62 82 ARG A C 1
ATOM 618 O O . ARG A 1 82 ? -1.918 5.492 -4.275 1.00 89.62 82 ARG A O 1
ATOM 625 N N . GLN A 1 83 ? -2.936 5.588 -6.283 1.00 88.06 83 GLN A N 1
ATOM 626 C CA . GLN A 1 83 ? -4.236 5.056 -5.838 1.00 88.06 83 GLN A CA 1
ATOM 627 C C . GLN A 1 83 ? -4.106 3.778 -4.995 1.00 88.06 83 GLN A C 1
ATOM 629 O O . GLN A 1 83 ? -4.707 3.684 -3.920 1.00 88.06 83 GLN A O 1
ATOM 634 N N . PHE A 1 84 ? -3.232 2.856 -5.413 1.00 91.94 84 PHE A N 1
ATOM 635 C CA . PHE A 1 84 ? -2.951 1.613 -4.690 1.00 91.94 84 PHE A CA 1
ATOM 636 C C . PHE A 1 84 ? -2.477 1.824 -3.242 1.00 91.94 84 PHE A C 1
ATOM 638 O O . PHE A 1 84 ? -2.709 0.967 -2.400 1.00 91.94 84 PHE A O 1
ATOM 645 N N . PHE A 1 85 ? -1.864 2.962 -2.904 1.00 92.56 85 PHE A N 1
ATOM 646 C CA . PHE A 1 85 ? -1.342 3.232 -1.560 1.00 92.56 85 PHE A CA 1
ATOM 647 C C . PHE A 1 85 ? -2.190 4.219 -0.743 1.00 92.56 85 PHE A C 1
ATOM 649 O O . PHE A 1 85 ? -1.986 4.316 0.464 1.00 92.56 85 PHE A O 1
ATOM 656 N N . ILE A 1 86 ? -3.153 4.925 -1.351 1.00 89.81 86 ILE A N 1
ATOM 657 C CA . ILE A 1 86 ? -3.928 5.993 -0.685 1.00 89.81 86 ILE A CA 1
ATOM 658 C C . ILE A 1 86 ? -4.936 5.452 0.338 1.00 89.81 86 ILE A C 1
ATOM 660 O O . ILE A 1 86 ? -5.038 5.962 1.458 1.00 89.81 86 ILE A O 1
ATOM 664 N N . GLU A 1 87 ? -5.727 4.454 -0.046 1.00 86.50 87 GLU A N 1
ATOM 665 C CA . GLU A 1 87 ? -6.839 3.978 0.783 1.00 86.50 87 GLU A CA 1
ATOM 666 C C . GLU A 1 87 ? -6.364 3.310 2.080 1.00 86.50 87 GLU A C 1
ATOM 668 O O . GLU A 1 87 ? -5.431 2.506 2.093 1.00 86.50 87 GLU A O 1
ATOM 673 N N . ASN A 1 88 ? -7.002 3.677 3.198 1.00 87.06 88 ASN A N 1
ATOM 674 C CA . ASN A 1 88 ? -6.581 3.288 4.548 1.00 87.06 88 ASN A CA 1
ATOM 675 C C . ASN A 1 88 ? -5.085 3.542 4.828 1.00 87.06 88 ASN A C 1
ATOM 677 O O . ASN A 1 88 ? -4.500 2.877 5.681 1.00 87.06 88 ASN A O 1
ATOM 681 N N . SER A 1 89 ? -4.446 4.489 4.131 1.00 88.12 89 SER A N 1
ATOM 682 C CA . SER A 1 89 ? -3.022 4.805 4.314 1.00 88.12 89 SER A CA 1
ATOM 683 C C . SER A 1 89 ? -2.690 5.236 5.739 1.00 88.12 89 SER A C 1
ATOM 685 O O . SER A 1 89 ? -1.602 4.949 6.230 1.00 88.12 89 SER A O 1
ATOM 687 N N . ASP A 1 90 ? -3.636 5.861 6.440 1.00 88.38 90 ASP A N 1
ATOM 688 C CA . ASP A 1 90 ? -3.520 6.217 7.851 1.00 88.38 90 ASP A CA 1
ATOM 689 C C . ASP A 1 90 ? -3.276 4.989 8.740 1.00 88.38 90 ASP A C 1
ATOM 691 O O . ASP A 1 90 ? -2.484 5.060 9.677 1.00 88.38 90 ASP A O 1
ATOM 695 N N . LEU A 1 91 ? -3.863 3.837 8.396 1.00 88.88 91 LEU A N 1
ATOM 696 C CA . LEU A 1 91 ? -3.650 2.587 9.118 1.00 88.88 91 LEU A CA 1
ATOM 697 C C . LEU A 1 91 ? -2.193 2.126 9.044 1.00 88.88 91 LEU A C 1
ATOM 699 O O . LEU A 1 91 ? -1.667 1.608 10.019 1.00 88.88 91 LEU A O 1
ATOM 703 N N . PHE A 1 92 ? -1.521 2.341 7.917 1.00 90.31 92 PHE A N 1
ATOM 704 C CA . PHE A 1 92 ? -0.123 1.948 7.741 1.00 90.31 92 PHE A CA 1
ATOM 705 C C . PHE A 1 92 ? 0.849 3.046 8.199 1.00 90.31 92 PHE A C 1
ATOM 707 O O . PHE A 1 92 ? 1.908 2.752 8.747 1.00 90.31 92 PHE A O 1
ATOM 714 N N . ALA A 1 93 ? 0.491 4.315 8.001 1.00 83.56 93 ALA A N 1
ATOM 715 C CA . ALA A 1 93 ? 1.381 5.453 8.203 1.00 83.56 93 ALA A CA 1
ATOM 716 C C . ALA A 1 93 ? 1.302 6.081 9.603 1.00 83.56 93 ALA A C 1
ATOM 718 O O . ALA A 1 93 ? 2.185 6.860 9.941 1.00 83.56 93 ALA A O 1
ATOM 719 N N . GLN A 1 94 ? 0.262 5.817 10.401 1.00 78.38 94 GLN A N 1
ATOM 720 C CA . GLN A 1 94 ? 0.025 6.511 11.681 1.00 78.38 94 GLN A CA 1
ATOM 721 C C . GLN A 1 94 ? 0.037 5.566 12.897 1.00 78.38 94 GLN A C 1
ATOM 723 O O . GLN A 1 94 ? -0.592 5.843 13.916 1.00 78.38 94 GLN A O 1
ATOM 728 N N . ASN A 1 95 ? 0.754 4.440 12.817 1.00 72.62 95 ASN A N 1
ATOM 729 C CA . ASN A 1 95 ? 0.948 3.550 13.966 1.00 72.62 95 ASN A CA 1
ATOM 730 C C . ASN A 1 95 ? 1.989 4.119 14.945 1.00 72.62 95 ASN A C 1
ATOM 732 O O . ASN A 1 95 ? 3.180 4.130 14.637 1.00 72.62 95 ASN A O 1
ATOM 736 N N . GLY A 1 96 ? 1.542 4.528 16.137 1.00 66.81 96 GLY A N 1
ATOM 737 C CA . GLY A 1 96 ? 2.403 4.968 17.239 1.00 66.81 96 GLY A CA 1
ATOM 738 C C . GLY A 1 96 ? 2.271 6.457 17.576 1.00 66.81 96 GLY A C 1
ATOM 739 O O . GLY A 1 96 ? 1.177 7.017 17.558 1.00 66.81 96 GLY A O 1
ATOM 740 N N . PHE A 1 97 ? 3.391 7.085 17.942 1.00 63.97 97 PHE A N 1
ATOM 741 C CA . PHE A 1 97 ? 3.471 8.512 18.278 1.00 63.97 97 PHE A CA 1
ATOM 742 C C . PHE A 1 97 ? 3.658 9.364 17.017 1.00 63.97 97 PHE A C 1
ATOM 744 O O . PHE A 1 97 ? 4.275 8.909 16.059 1.00 63.97 97 PHE A O 1
ATOM 751 N N . SER A 1 98 ? 3.207 10.624 17.031 1.00 65.31 98 SER A N 1
ATOM 752 C CA . SER A 1 98 ? 3.320 11.556 15.890 1.00 65.31 98 SER A CA 1
ATOM 753 C C . SER A 1 98 ? 4.746 11.713 15.339 1.00 65.31 98 SER A C 1
ATOM 755 O O . SER A 1 98 ? 4.915 12.055 14.169 1.00 65.31 98 SER A O 1
ATOM 757 N N . SER A 1 99 ? 5.759 11.435 16.163 1.00 67.81 99 SER A N 1
ATOM 758 C CA . SER A 1 99 ? 7.180 11.529 15.819 1.00 67.81 99 SER A CA 1
ATOM 759 C C . SER A 1 99 ? 7.765 10.277 15.153 1.00 67.81 99 SER A C 1
ATOM 761 O O . SER A 1 99 ? 8.898 10.330 14.682 1.00 67.81 99 SER A O 1
ATOM 763 N N . ILE A 1 100 ? 7.049 9.146 15.121 1.00 68.44 100 ILE A N 1
ATOM 764 C CA . ILE A 1 100 ? 7.554 7.880 14.571 1.00 68.44 100 ILE A CA 1
ATOM 765 C C . ILE A 1 100 ? 6.630 7.433 13.444 1.00 68.44 100 ILE A C 1
ATOM 767 O O . ILE A 1 100 ? 5.440 7.212 13.646 1.00 68.44 100 ILE A O 1
ATOM 771 N N . ARG A 1 101 ? 7.197 7.273 12.245 1.00 80.06 101 ARG A N 1
ATOM 772 C CA . ARG A 1 101 ? 6.486 6.812 11.050 1.00 80.06 101 ARG A CA 1
ATOM 773 C C . ARG A 1 101 ? 7.152 5.529 10.538 1.00 80.06 101 ARG A C 1
ATOM 775 O O . ARG A 1 101 ? 8.043 5.613 9.694 1.00 80.06 101 ARG A O 1
ATOM 782 N N . PRO A 1 102 ? 6.780 4.348 11.070 1.00 81.75 102 PRO A N 1
ATOM 783 C CA . PRO A 1 102 ? 7.489 3.094 10.792 1.00 81.75 102 PRO A CA 1
ATOM 784 C C . PRO A 1 102 ? 7.440 2.680 9.320 1.00 81.75 102 PRO A C 1
ATOM 786 O O . PRO A 1 102 ? 8.323 1.974 8.843 1.00 81.75 102 PRO A O 1
ATOM 789 N N . PHE A 1 103 ? 6.417 3.135 8.595 1.00 88.06 103 PHE A N 1
ATOM 790 C CA . PHE A 1 103 ? 6.228 2.846 7.185 1.00 88.06 103 PHE A CA 1
ATOM 791 C C . PHE A 1 103 ? 5.937 4.121 6.390 1.00 88.06 103 PHE A C 1
ATOM 793 O O . PHE A 1 103 ? 5.120 4.954 6.789 1.00 88.06 103 PHE A O 1
ATOM 800 N N . TYR A 1 104 ? 6.590 4.245 5.235 1.00 88.25 104 TYR A N 1
ATOM 801 C CA . TYR A 1 104 ? 6.364 5.315 4.271 1.00 88.25 104 TYR A CA 1
ATOM 802 C C . TYR A 1 104 ? 6.287 4.710 2.871 1.00 88.25 104 TYR A C 1
ATOM 804 O O . TYR A 1 104 ? 7.299 4.292 2.309 1.00 88.25 104 TYR A O 1
ATOM 812 N N . SER A 1 105 ? 5.074 4.653 2.322 1.00 89.38 105 SER A N 1
ATOM 813 C CA . SER A 1 105 ? 4.767 3.970 1.059 1.00 89.38 105 SER A CA 1
ATOM 814 C C . SER A 1 105 ? 5.589 4.476 -0.120 1.00 89.38 105 SER A C 1
ATOM 816 O O . SER A 1 105 ? 5.957 3.683 -0.982 1.00 89.38 105 SER A O 1
ATOM 818 N N . ARG A 1 106 ? 5.950 5.764 -0.133 1.00 87.69 106 ARG A N 1
ATOM 819 C CA . ARG A 1 106 ? 6.77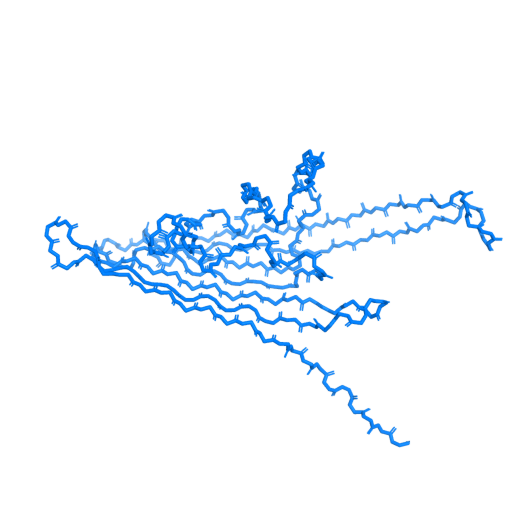9 6.371 -1.184 1.00 87.69 106 ARG A CA 1
ATOM 820 C C . ARG A 1 106 ? 8.191 5.796 -1.300 1.00 87.69 106 ARG A C 1
ATOM 822 O O . ARG A 1 106 ? 8.841 6.024 -2.308 1.00 87.69 106 ARG A O 1
ATOM 829 N N . ARG A 1 107 ? 8.667 5.044 -0.301 1.00 86.62 107 ARG A N 1
ATOM 830 C CA . ARG A 1 107 ? 9.927 4.290 -0.419 1.00 86.62 107 ARG A CA 1
ATOM 831 C C . ARG A 1 107 ? 9.802 3.095 -1.364 1.00 86.62 107 ARG A C 1
ATOM 833 O O . ARG A 1 107 ? 10.795 2.653 -1.924 1.00 86.62 107 ARG A O 1
ATOM 840 N N . ILE A 1 108 ? 8.594 2.562 -1.536 1.00 90.06 108 ILE A N 1
ATOM 841 C CA . ILE A 1 108 ? 8.332 1.463 -2.460 1.00 90.06 108 ILE A CA 1
ATOM 842 C C . ILE A 1 108 ? 8.222 2.043 -3.863 1.00 90.06 108 ILE A C 1
ATOM 844 O O . ILE A 1 108 ? 7.373 2.905 -4.100 1.00 90.06 108 ILE A O 1
ATOM 848 N N . GLY A 1 109 ? 9.013 1.531 -4.800 1.00 87.38 109 GLY A N 1
ATOM 849 C CA . GLY A 1 109 ? 8.965 1.988 -6.186 1.00 87.38 109 GLY A CA 1
ATOM 850 C C . GLY A 1 109 ? 9.914 3.143 -6.518 1.00 87.38 109 GLY A C 1
ATOM 851 O O . GLY A 1 109 ? 9.814 3.671 -7.616 1.00 87.38 109 GLY A O 1
ATOM 852 N N . LEU A 1 110 ? 10.764 3.572 -5.571 1.00 86.31 110 LEU A N 1
ATOM 853 C CA . LEU A 1 110 ? 11.677 4.706 -5.766 1.00 86.31 110 LEU A CA 1
ATOM 854 C C . LEU A 1 110 ? 12.876 4.330 -6.643 1.00 86.31 1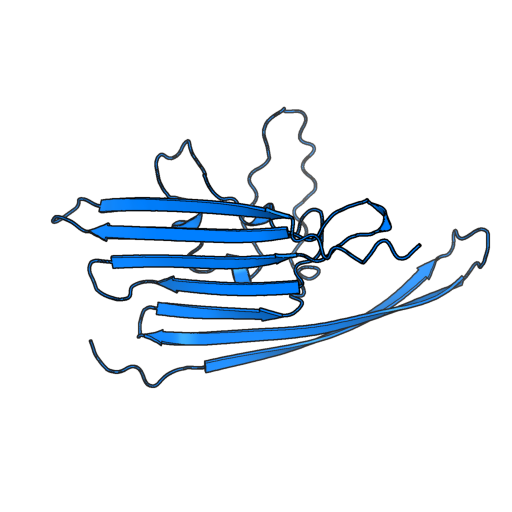10 LEU A C 1
ATOM 856 O O . LEU A 1 110 ? 13.148 5.023 -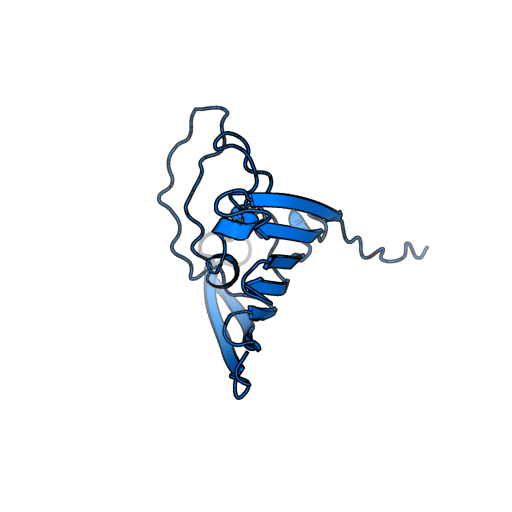7.614 1.00 86.31 110 LEU A O 1
ATOM 860 N N . ASP A 1 111 ? 13.547 3.224 -6.310 1.00 87.38 111 ASP A N 1
ATOM 861 C CA . ASP A 1 111 ? 14.759 2.782 -7.018 1.00 87.38 111 ASP A CA 1
ATOM 862 C C . ASP A 1 111 ? 14.453 1.711 -8.086 1.00 87.38 111 ASP A C 1
ATOM 864 O O . ASP A 1 111 ? 15.264 1.419 -8.951 1.00 87.38 111 ASP A O 1
ATOM 868 N N . ALA A 1 112 ? 13.284 1.067 -8.020 1.00 90.56 112 ALA A N 1
ATOM 869 C CA . ALA A 1 112 ? 12.908 -0.003 -8.941 1.00 90.56 112 ALA A CA 1
ATOM 870 C C . ALA A 1 112 ? 11.394 -0.023 -9.174 1.00 90.56 112 ALA A C 1
ATOM 872 O O . ALA A 1 112 ? 10.645 0.235 -8.230 1.00 90.56 112 ALA A O 1
ATOM 873 N N . PRO A 1 113 ? 10.915 -0.382 -10.379 1.00 91.12 113 PRO A N 1
ATOM 874 C CA . PRO A 1 113 ? 9.490 -0.396 -10.687 1.00 91.12 113 PRO A CA 1
ATOM 875 C C . PRO A 1 113 ? 8.739 -1.414 -9.825 1.00 91.12 113 PRO A C 1
ATOM 877 O O . PRO A 1 113 ? 9.257 -2.481 -9.492 1.00 91.12 113 PRO A O 1
ATOM 880 N N . VAL A 1 114 ? 7.491 -1.104 -9.475 1.00 93.19 114 VAL A N 1
ATOM 881 C CA . VAL A 1 114 ? 6.602 -2.063 -8.808 1.00 93.19 114 VAL A CA 1
ATOM 882 C C . VAL A 1 114 ? 6.008 -2.998 -9.856 1.00 93.19 114 VAL A C 1
ATOM 884 O O . VAL A 1 114 ? 5.416 -2.541 -10.827 1.00 93.19 114 VAL A O 1
ATOM 887 N N . ILE A 1 115 ? 6.153 -4.304 -9.639 1.00 94.75 115 ILE A N 1
ATOM 888 C CA . ILE A 1 115 ? 5.675 -5.353 -10.554 1.00 94.75 115 ILE A CA 1
ATOM 889 C C . ILE A 1 115 ? 4.321 -5.877 -10.100 1.00 94.75 115 ILE A C 1
ATOM 891 O O . ILE A 1 115 ? 3.436 -6.134 -10.906 1.00 94.75 115 ILE A O 1
ATOM 895 N N . THR A 1 116 ? 4.122 -6.035 -8.794 1.00 96.19 116 THR A N 1
ATOM 896 C CA . THR A 1 116 ? 2.820 -6.429 -8.257 1.00 96.19 116 THR A CA 1
ATOM 897 C C . THR A 1 116 ? 2.660 -5.986 -6.815 1.00 96.19 116 THR A C 1
ATOM 899 O O . THR A 1 116 ? 3.640 -5.771 -6.099 1.00 96.19 116 THR A O 1
ATOM 902 N N . GLY A 1 117 ? 1.414 -5.852 -6.379 1.00 97.06 117 GLY A N 1
ATOM 903 C CA . GLY A 1 117 ? 1.077 -5.582 -4.997 1.00 97.06 117 GLY A CA 1
ATOM 904 C C . GLY A 1 117 ? -0.284 -6.142 -4.618 1.00 97.06 117 GLY A C 1
ATOM 905 O O . GLY A 1 117 ? -1.197 -6.237 -5.435 1.00 97.06 117 GLY A O 1
ATOM 906 N N . ALA A 1 118 ? -0.415 -6.478 -3.342 1.00 98.00 118 ALA A N 1
ATOM 907 C CA . ALA A 1 118 ? -1.660 -6.841 -2.699 1.00 98.00 118 ALA A CA 1
ATOM 908 C C . ALA A 1 118 ? -1.814 -6.044 -1.403 1.00 98.00 118 ALA A C 1
ATOM 910 O O . ALA A 1 118 ? -0.888 -5.959 -0.594 1.00 98.00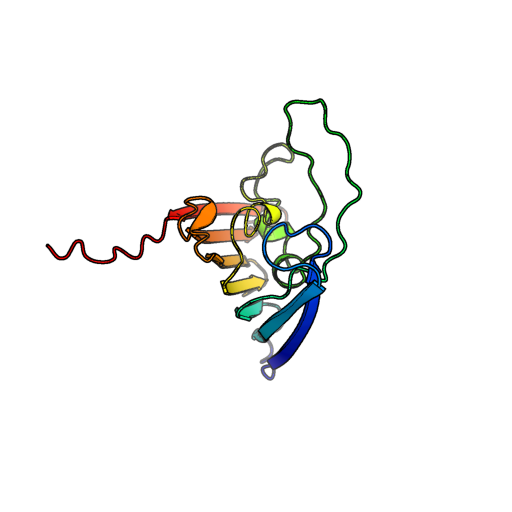 118 ALA A O 1
ATOM 911 N N . ARG A 1 119 ? -2.996 -5.473 -1.182 1.00 97.44 119 ARG A N 1
ATOM 912 C CA . ARG A 1 119 ? -3.345 -4.757 0.041 1.00 97.44 119 ARG A CA 1
ATOM 913 C C . ARG A 1 119 ? -4.697 -5.225 0.545 1.00 97.44 119 ARG A C 1
ATOM 915 O O . ARG A 1 119 ? -5.708 -5.013 -0.103 1.00 97.44 119 ARG A O 1
ATOM 922 N N . LEU A 1 120 ? -4.735 -5.786 1.744 1.00 97.44 120 LEU A N 1
ATOM 923 C CA . LEU A 1 120 ? -5.966 -6.048 2.478 1.00 97.44 120 LEU A CA 1
ATOM 924 C C . LEU A 1 120 ? -6.087 -5.015 3.595 1.00 97.44 120 LEU A C 1
ATOM 926 O O . LEU A 1 120 ? -5.217 -4.946 4.459 1.00 97.44 120 LEU A O 1
ATOM 930 N N . SER A 1 121 ? -7.140 -4.201 3.612 1.00 96.56 121 SER A N 1
ATOM 931 C CA . SER A 1 121 ? -7.289 -3.177 4.650 1.00 96.56 121 SER A CA 1
ATOM 932 C C . SER A 1 121 ? -8.738 -2.878 5.008 1.00 96.56 121 SER A C 1
ATOM 934 O O . SER A 1 121 ? -9.634 -2.916 4.163 1.00 96.56 121 SER A O 1
ATOM 936 N N . GLY A 1 122 ? -8.977 -2.585 6.287 1.00 95.25 122 GLY A N 1
ATOM 937 C CA . GLY A 1 122 ? -10.287 -2.169 6.776 1.00 95.25 122 GLY A CA 1
ATOM 938 C C . GLY A 1 122 ? -10.659 -2.762 8.130 1.00 95.25 122 GLY A C 1
ATOM 939 O O . GLY A 1 122 ? -9.799 -3.063 8.957 1.00 95.25 122 GLY A O 1
ATOM 940 N N . LYS A 1 123 ? -11.961 -2.887 8.384 1.00 94.69 123 LYS A N 1
ATOM 941 C CA . LYS A 1 123 ? -12.551 -3.338 9.646 1.00 94.69 123 LYS A CA 1
ATOM 942 C C . LYS A 1 123 ? -13.252 -4.688 9.463 1.00 94.69 123 LYS A C 1
ATOM 944 O O . LYS A 1 123 ? -14.383 -4.713 8.977 1.00 94.69 123 LYS A O 1
ATOM 949 N N . PRO A 1 124 ? -12.638 -5.814 9.869 1.00 93.69 124 PRO A N 1
ATOM 950 C CA . PRO A 1 124 ? -13.312 -7.112 9.843 1.00 93.69 124 PRO A CA 1
ATOM 951 C C . PRO A 1 124 ? -14.483 -7.181 10.838 1.00 93.69 124 PRO A C 1
ATOM 953 O O . PRO A 1 124 ? -15.417 -7.953 10.643 1.00 93.69 124 PRO A O 1
ATOM 956 N N . ASN A 1 125 ? -14.460 -6.370 11.901 1.00 92.38 125 ASN A N 1
ATOM 957 C CA . ASN A 1 125 ? -15.571 -6.187 12.836 1.00 92.38 125 ASN A CA 1
ATOM 958 C C . ASN A 1 125 ? -15.498 -4.790 13.489 1.00 92.38 125 ASN A C 1
ATOM 960 O O . ASN A 1 125 ? -14.647 -3.980 13.137 1.00 92.38 125 ASN A O 1
ATOM 964 N N . GLN A 1 126 ? -16.387 -4.495 14.442 1.00 90.25 126 GLN A N 1
ATOM 965 C CA . GLN A 1 126 ? -16.478 -3.169 15.074 1.00 90.25 126 GLN A CA 1
ATOM 966 C C . GLN A 1 126 ? -15.268 -2.807 15.952 1.00 90.25 126 GLN A C 1
ATOM 968 O O . GLN A 1 126 ? -14.961 -1.629 16.097 1.00 90.25 126 GLN A O 1
ATOM 973 N N . ASN A 1 127 ? -14.568 -3.804 16.499 1.00 93.50 127 ASN A N 1
ATOM 974 C CA . ASN A 1 127 ? -13.479 -3.604 17.457 1.00 93.50 127 ASN A CA 1
ATOM 975 C C . ASN A 1 127 ? -12.093 -3.689 16.819 1.00 93.50 127 ASN A C 1
ATOM 977 O O . ASN A 1 127 ? -11.115 -3.330 17.468 1.00 93.50 127 ASN A O 1
ATOM 981 N N . TRP A 1 128 ? -11.994 -4.192 15.590 1.00 94.19 128 TRP A N 1
ATOM 982 C CA . TRP A 1 128 ? -10.731 -4.454 14.917 1.00 94.19 128 TRP A CA 1
ATOM 983 C C . TRP A 1 128 ? -10.621 -3.659 13.625 1.00 94.19 128 TRP A C 1
ATOM 985 O O . TRP A 1 128 ? -11.551 -3.613 12.821 1.00 94.19 128 TRP A O 1
ATOM 995 N N . ARG A 1 129 ? -9.436 -3.104 13.396 1.00 94.75 129 ARG A N 1
ATOM 996 C CA . ARG A 1 129 ? -9.000 -2.575 12.110 1.00 94.75 129 ARG A CA 1
ATOM 997 C C . ARG A 1 129 ? -7.675 -3.234 11.761 1.00 94.75 129 ARG A C 1
ATOM 999 O O . ARG A 1 129 ? -6.789 -3.286 12.605 1.00 94.75 129 ARG A O 1
ATOM 1006 N N . VAL A 1 130 ? -7.555 -3.777 10.559 1.00 96.31 130 VAL A N 1
ATOM 1007 C CA . VAL A 1 130 ? -6.378 -4.541 10.131 1.00 96.31 130 VAL A CA 1
ATOM 1008 C C . VAL A 1 130 ? -5.915 -4.069 8.765 1.00 96.31 130 VAL A C 1
ATOM 1010 O O . VAL A 1 130 ? -6.722 -3.621 7.947 1.00 96.31 130 VAL A O 1
ATOM 1013 N N . GLY A 1 131 ? -4.610 -4.140 8.553 1.00 96.69 131 GLY A N 1
ATOM 1014 C CA . GLY A 1 131 ? -3.949 -3.811 7.304 1.00 96.69 131 GLY A CA 1
ATOM 1015 C C . GLY A 1 131 ? -2.862 -4.836 7.025 1.00 96.69 131 GLY A C 1
ATOM 1016 O O . GLY A 1 131 ? -2.050 -5.128 7.897 1.00 96.69 131 GLY A O 1
ATOM 1017 N N . LEU A 1 132 ? -2.841 -5.375 5.817 1.00 97.75 132 LEU A N 1
ATOM 1018 C CA . LEU A 1 132 ? -1.764 -6.189 5.283 1.00 97.75 132 LEU A CA 1
ATOM 1019 C C . LEU A 1 132 ? -1.430 -5.642 3.901 1.00 97.75 132 LEU A C 1
ATOM 1021 O O . LEU A 1 132 ? -2.322 -5.449 3.083 1.00 97.75 132 LEU A O 1
ATOM 1025 N N . LEU A 1 133 ? -0.160 -5.372 3.655 1.00 97.69 133 LEU A N 1
ATOM 1026 C CA . LEU A 1 133 ? 0.362 -4.869 2.396 1.00 97.69 133 LEU A CA 1
ATOM 1027 C C . LEU A 1 133 ? 1.550 -5.745 2.015 1.00 97.69 133 LEU A C 1
ATOM 1029 O O . LEU A 1 133 ? 2.472 -5.894 2.814 1.00 97.69 133 LEU A O 1
ATOM 1033 N N . ASN A 1 134 ? 1.533 -6.306 0.814 1.00 97.88 134 ASN A N 1
ATOM 1034 C CA . ASN A 1 134 ? 2.672 -6.979 0.210 1.00 97.88 134 ASN A CA 1
ATOM 1035 C C . ASN A 1 134 ? 2.929 -6.362 -1.165 1.00 97.88 134 ASN A C 1
ATOM 1037 O O . ASN A 1 134 ? 1.993 -6.225 -1.948 1.00 97.88 134 ASN A O 1
ATOM 1041 N N . VAL A 1 135 ? 4.161 -5.947 -1.449 1.00 97.69 135 VAL A N 1
ATOM 1042 C CA . VAL A 1 135 ? 4.527 -5.344 -2.736 1.00 97.69 135 VAL A CA 1
ATOM 1043 C C . VAL A 1 135 ? 5.858 -5.900 -3.207 1.00 97.69 135 VAL A C 1
ATOM 1045 O O . VAL A 1 135 ? 6.818 -5.929 -2.441 1.00 97.69 135 VAL A O 1
ATOM 1048 N N . GLN A 1 136 ? 5.919 -6.289 -4.476 1.00 96.69 136 GLN A N 1
ATOM 1049 C CA . GLN A 1 136 ? 7.124 -6.754 -5.145 1.00 96.69 136 GLN A CA 1
ATOM 1050 C C . GLN A 1 136 ? 7.616 -5.697 -6.134 1.00 96.69 136 GLN A C 1
ATOM 1052 O O . GLN A 1 136 ? 6.865 -5.257 -7.010 1.00 96.69 136 GLN A O 1
ATOM 1057 N N . THR A 1 137 ? 8.889 -5.323 -6.029 1.00 95.12 137 THR A N 1
ATOM 1058 C CA . THR A 1 137 ? 9.578 -4.532 -7.055 1.00 95.12 137 THR A CA 1
ATOM 1059 C C . THR A 1 137 ? 10.384 -5.421 -7.990 1.00 95.12 137 THR A C 1
ATOM 1061 O O . THR A 1 137 ? 10.769 -6.538 -7.634 1.00 95.12 137 THR A O 1
ATOM 1064 N N . GLY A 1 138 ? 10.638 -4.907 -9.189 1.00 92.69 138 GLY A N 1
ATOM 1065 C CA . GLY A 1 138 ? 11.510 -5.514 -10.182 1.00 92.69 138 GLY A CA 1
ATOM 1066 C C . GLY A 1 138 ? 12.982 -5.248 -9.884 1.00 92.69 138 GLY A C 1
ATOM 1067 O O . GLY A 1 138 ? 13.328 -4.636 -8.872 1.00 92.69 138 GLY A O 1
ATOM 1068 N N . ARG A 1 139 ? 13.836 -5.717 -10.791 1.00 90.75 139 ARG A N 1
ATOM 1069 C CA . ARG A 1 139 ? 15.283 -5.485 -10.791 1.00 90.75 139 ARG A CA 1
ATOM 1070 C C . ARG A 1 139 ? 15.619 -4.399 -11.812 1.00 90.75 139 ARG A C 1
ATOM 1072 O O . ARG A 1 139 ? 15.006 -4.377 -12.877 1.00 90.75 139 ARG A O 1
ATOM 1079 N N . VAL A 1 140 ? 16.610 -3.565 -11.511 1.00 89.88 140 VAL A N 1
ATOM 1080 C CA . VAL A 1 140 ? 17.215 -2.629 -12.473 1.00 89.88 140 VAL A CA 1
ATOM 1081 C C . VAL A 1 140 ? 18.675 -3.039 -12.627 1.00 89.88 140 VAL A C 1
ATOM 1083 O O . VAL A 1 140 ? 19.442 -2.961 -11.670 1.00 89.88 140 VAL A O 1
ATOM 1086 N N . ALA A 1 141 ? 19.033 -3.593 -13.787 1.00 85.75 141 ALA A N 1
ATOM 1087 C CA . ALA A 1 141 ? 20.338 -4.222 -14.006 1.00 85.75 141 ALA A CA 1
ATOM 1088 C C . ALA A 1 141 ? 21.457 -3.184 -14.102 1.00 85.75 141 ALA A C 1
ATOM 1090 O O . ALA A 1 141 ? 22.554 -3.390 -13.596 1.00 85.75 141 ALA A O 1
ATOM 1091 N N . GLU A 1 142 ? 21.135 -2.074 -14.750 1.00 86.25 142 GLU A N 1
ATOM 1092 C CA . GLU A 1 142 ? 22.007 -0.955 -15.068 1.00 86.25 142 GLU A CA 1
ATOM 1093 C C . GLU A 1 142 ? 22.507 -0.245 -13.802 1.00 86.25 142 GLU A C 1
ATOM 1095 O O . GLU A 1 142 ? 23.610 0.291 -13.789 1.00 86.25 142 GLU A O 1
ATOM 1100 N N . GLU A 1 143 ? 21.713 -0.291 -12.729 1.00 84.56 143 GLU A N 1
ATOM 1101 C CA . GLU A 1 143 ? 21.989 0.355 -11.441 1.00 84.56 143 GLU A CA 1
ATOM 1102 C C . GLU A 1 143 ? 22.320 -0.650 -10.317 1.00 84.56 143 GLU A C 1
ATOM 1104 O O . GLU A 1 143 ? 22.442 -0.259 -9.159 1.00 84.56 143 GLU A O 1
ATOM 1109 N N . ASP A 1 144 ? 22.460 -1.944 -10.639 1.00 86.88 144 ASP A N 1
ATOM 1110 C CA . ASP A 1 144 ? 22.678 -3.042 -9.676 1.00 86.88 144 ASP A CA 1
ATOM 1111 C C . ASP A 1 144 ? 21.624 -3.103 -8.545 1.00 86.88 144 ASP A C 1
ATOM 1113 O O . ASP A 1 144 ? 21.894 -3.396 -7.377 1.00 86.88 144 ASP A O 1
ATOM 1117 N N . ILE A 1 145 ? 20.365 -2.813 -8.883 1.00 88.38 145 ILE A N 1
ATOM 1118 C CA . ILE A 1 145 ? 19.264 -2.791 -7.917 1.00 88.38 145 ILE A CA 1
ATOM 1119 C C . ILE A 1 145 ? 18.536 -4.127 -7.957 1.00 88.38 145 ILE A C 1
ATOM 1121 O O . ILE A 1 145 ? 17.775 -4.415 -8.884 1.00 88.38 145 ILE A O 1
ATOM 1125 N N . ALA A 1 146 ? 18.726 -4.933 -6.912 1.00 91.19 146 ALA A N 1
ATOM 1126 C CA . ALA A 1 146 ? 17.994 -6.180 -6.721 1.00 91.19 146 ALA A CA 1
ATOM 1127 C C . ALA A 1 146 ? 16.486 -5.945 -6.517 1.00 91.19 146 ALA A C 1
ATOM 1129 O O . ALA A 1 146 ? 16.062 -4.961 -5.900 1.00 91.19 146 ALA A O 1
ATOM 1130 N N . ALA A 1 147 ? 15.680 -6.910 -6.968 1.00 93.44 147 ALA A N 1
ATOM 1131 C CA . ALA A 1 147 ? 14.256 -6.959 -6.662 1.00 93.44 147 ALA A CA 1
ATOM 1132 C C . ALA A 1 147 ? 14.030 -7.030 -5.144 1.00 93.44 147 ALA A C 1
ATOM 1134 O O . ALA A 1 147 ? 14.834 -7.606 -4.408 1.00 93.44 147 ALA A O 1
ATOM 1135 N N . LYS A 1 148 ? 12.947 -6.426 -4.648 1.00 95.12 148 LYS A N 1
ATOM 1136 C CA . LYS A 1 148 ? 12.634 -6.354 -3.214 1.00 95.12 148 LYS A CA 1
ATOM 1137 C C . LYS A 1 148 ? 11.173 -6.721 -2.975 1.00 95.12 148 LYS A C 1
ATOM 1139 O O . LYS A 1 148 ? 10.286 -6.247 -3.684 1.00 95.12 148 LYS A O 1
ATOM 1144 N N . ASN A 1 149 ? 10.926 -7.494 -1.923 1.00 96.12 149 ASN A N 1
ATOM 1145 C CA . ASN A 1 149 ? 9.598 -7.709 -1.368 1.00 96.12 149 ASN A CA 1
ATOM 1146 C C . ASN A 1 149 ? 9.412 -6.850 -0.113 1.00 96.12 149 ASN A C 1
ATOM 1148 O O . ASN A 1 149 ? 10.217 -6.901 0.821 1.00 96.12 149 ASN A O 1
ATOM 1152 N N . PHE A 1 150 ? 8.335 -6.075 -0.086 1.00 96.56 150 PHE A N 1
ATOM 1153 C CA . PHE A 1 150 ? 7.921 -5.257 1.045 1.00 96.56 150 PHE A CA 1
ATOM 1154 C C . PHE A 1 150 ? 6.681 -5.875 1.668 1.00 96.56 150 PHE A C 1
ATOM 1156 O O . PHE A 1 150 ? 5.672 -6.039 0.989 1.00 96.56 150 PHE A O 1
ATOM 1163 N N . THR A 1 151 ? 6.729 -6.168 2.964 1.00 97.31 151 THR A N 1
ATOM 1164 C CA . THR A 1 151 ? 5.575 -6.645 3.729 1.00 97.31 151 THR A CA 1
ATOM 1165 C C . THR A 1 151 ? 5.309 -5.711 4.896 1.00 97.31 151 THR A C 1
ATOM 1167 O O . THR A 1 151 ? 6.198 -5.446 5.702 1.00 97.31 151 THR A O 1
ATOM 1170 N N . VAL A 1 152 ? 4.072 -5.239 5.022 1.00 96.69 152 VAL A N 1
ATOM 1171 C CA . VAL A 1 152 ? 3.614 -4.460 6.171 1.00 96.69 152 VAL A CA 1
ATOM 1172 C C . VAL A 1 152 ? 2.343 -5.080 6.709 1.00 96.69 152 VAL A C 1
ATOM 1174 O O . VAL A 1 152 ? 1.362 -5.213 5.985 1.00 96.69 152 VAL A O 1
ATOM 1177 N N . ALA A 1 153 ? 2.341 -5.424 7.989 1.00 96.75 153 ALA A N 1
ATOM 1178 C CA . ALA A 1 153 ? 1.155 -5.887 8.689 1.00 96.75 153 ALA A CA 1
ATOM 1179 C C . ALA A 1 153 ? 0.864 -4.947 9.852 1.00 96.75 153 ALA A C 1
ATOM 1181 O O . ALA A 1 153 ? 1.766 -4.527 10.568 1.00 96.75 153 ALA A O 1
ATOM 1182 N N . THR A 1 154 ? -0.397 -4.609 10.062 1.00 95.25 154 THR A N 1
ATOM 1183 C CA . THR A 1 154 ? -0.811 -3.751 11.162 1.00 95.25 154 THR A CA 1
ATOM 1184 C C . THR A 1 154 ? -2.195 -4.118 11.656 1.00 95.25 154 THR A C 1
ATOM 1186 O O . THR A 1 154 ? -3.056 -4.584 10.906 1.00 95.25 154 THR A O 1
ATOM 1189 N N . PHE A 1 155 ? -2.412 -3.898 12.944 1.00 94.94 155 PHE A N 1
ATOM 1190 C CA . PHE A 1 155 ? -3.707 -4.044 13.569 1.00 94.94 155 PHE A CA 1
ATOM 1191 C C . PHE A 1 155 ? -3.946 -2.917 14.569 1.00 94.94 155 PHE A C 1
ATOM 1193 O O . PHE A 1 155 ? -3.025 -2.378 15.181 1.00 94.94 155 PHE A O 1
ATOM 1200 N N . GLN A 1 156 ? -5.218 -2.603 14.767 1.00 93.94 156 GLN A N 1
ATOM 1201 C CA . GLN A 1 156 ? -5.721 -1.758 15.834 1.00 93.94 156 GLN A CA 1
ATOM 1202 C C . GLN A 1 156 ? -6.921 -2.462 16.457 1.00 93.94 156 GLN A C 1
ATOM 1204 O O . GLN A 1 156 ? -7.818 -2.924 15.748 1.00 93.94 156 GLN A O 1
ATOM 1209 N N . ARG A 1 157 ? -6.939 -2.546 17.784 1.00 94.19 157 ARG A N 1
ATOM 1210 C CA . ARG A 1 157 ? -8.031 -3.124 18.557 1.00 94.19 157 ARG A CA 1
ATOM 1211 C C . ARG A 1 157 ? -8.540 -2.111 19.568 1.00 94.19 157 ARG A C 1
ATOM 1213 O O . ARG A 1 157 ? -7.780 -1.642 20.412 1.00 94.19 157 ARG A O 1
ATOM 1220 N N . GLN A 1 158 ? -9.835 -1.830 19.530 1.00 93.06 158 GLN A N 1
ATOM 1221 C CA . GLN A 1 158 ? -10.512 -1.106 20.596 1.00 93.06 158 GLN A CA 1
ATOM 1222 C C . GLN A 1 158 ? -10.695 -2.043 21.799 1.00 93.06 158 GLN A C 1
ATOM 1224 O O . GLN A 1 158 ? -11.266 -3.128 21.670 1.00 93.06 158 GLN A O 1
ATOM 1229 N N . VAL A 1 159 ? -10.164 -1.650 22.958 1.00 89.56 159 VAL A N 1
ATOM 1230 C CA . VAL A 1 159 ? -10.157 -2.488 24.175 1.00 89.56 159 VAL A CA 1
ATOM 1231 C C . VAL A 1 159 ? -11.151 -1.974 25.222 1.00 89.56 159 VAL A C 1
ATOM 1233 O O . VAL A 1 159 ? -11.691 -2.757 25.993 1.00 89.56 159 VAL A O 1
ATOM 1236 N N . LEU A 1 160 ? -11.431 -0.668 25.226 1.00 89.19 160 LEU A N 1
ATOM 1237 C CA . LEU A 1 160 ? -12.368 -0.000 26.140 1.00 89.19 160 LEU A CA 1
ATOM 1238 C C . LEU A 1 160 ? -13.237 1.008 25.364 1.00 89.19 160 LEU A C 1
ATOM 1240 O O . LEU A 1 160 ? -13.267 1.004 24.135 1.00 89.19 160 LEU A O 1
ATOM 1244 N N . ALA A 1 161 ? -13.924 1.915 26.062 1.00 85.25 161 ALA A N 1
ATOM 1245 C CA . ALA A 1 161 ? -14.742 2.952 25.428 1.00 85.25 161 ALA A CA 1
ATOM 1246 C C . ALA A 1 161 ? -13.933 3.913 24.530 1.00 85.25 161 ALA A C 1
ATOM 1248 O O . ALA A 1 161 ? -14.489 4.474 23.590 1.00 85.25 161 ALA A O 1
ATOM 1249 N N . ARG A 1 162 ? -12.639 4.127 24.825 1.00 83.69 162 ARG A N 1
ATOM 1250 C CA . ARG A 1 162 ? -11.762 5.062 24.086 1.00 83.69 162 ARG A CA 1
ATOM 1251 C C . ARG A 1 162 ? -10.312 4.590 23.909 1.00 83.69 162 ARG A C 1
ATOM 1253 O O . ARG A 1 162 ? -9.532 5.280 23.264 1.00 83.69 162 ARG A O 1
ATOM 1260 N N . SER A 1 163 ? -9.940 3.439 24.472 1.00 90.81 163 SER A N 1
ATOM 1261 C CA . SER A 1 163 ? -8.561 2.937 24.414 1.00 90.81 163 SER A CA 1
ATOM 1262 C C . SER A 1 163 ? -8.342 2.060 23.187 1.00 90.81 163 SER A C 1
ATOM 1264 O O . SER A 1 163 ? -9.131 1.145 22.928 1.00 90.81 163 SER A O 1
ATOM 1266 N N . VAL A 1 164 ? -7.239 2.307 22.481 1.00 89.19 164 VAL A N 1
ATOM 1267 C CA . VAL A 1 164 ? -6.817 1.555 21.296 1.00 89.19 164 VAL A CA 1
ATOM 1268 C C . VAL A 1 164 ? -5.455 0.928 21.559 1.00 89.19 164 VAL A C 1
ATOM 1270 O O . VAL A 1 164 ? -4.508 1.616 21.926 1.00 89.19 164 VAL A O 1
ATOM 1273 N N . LEU A 1 165 ? -5.361 -0.381 21.347 1.00 91.94 165 LEU A N 1
ATOM 1274 C CA . LEU A 1 165 ? -4.095 -1.091 21.224 1.00 91.94 165 LEU A CA 1
ATOM 1275 C C . LEU A 1 165 ? -3.754 -1.190 19.738 1.00 91.94 165 LEU A C 1
ATOM 1277 O O . LEU A 1 165 ? -4.605 -1.599 18.952 1.00 91.94 165 LEU A O 1
ATOM 1281 N N . SER A 1 166 ? -2.532 -0.838 19.351 1.00 92.00 166 SER A N 1
ATOM 1282 C CA . SER A 1 166 ? -2.089 -0.910 17.956 1.00 92.00 166 SER A CA 1
ATOM 1283 C C . SER A 1 166 ? -0.724 -1.568 17.838 1.00 92.00 166 SER A C 1
ATOM 1285 O O . SER A 1 166 ? 0.067 -1.529 18.780 1.00 92.00 166 SER A O 1
ATOM 1287 N N . GLY A 1 167 ? -0.475 -2.186 16.691 1.00 92.75 167 GLY A N 1
ATOM 1288 C CA . GLY A 1 167 ? 0.797 -2.800 16.359 1.00 92.75 167 GLY A CA 1
ATOM 1289 C C . GLY A 1 167 ? 1.054 -2.728 14.863 1.00 92.75 167 GLY A C 1
ATOM 1290 O O . GLY A 1 167 ? 0.125 -2.758 14.050 1.00 92.75 167 GLY A O 1
ATOM 1291 N N . ILE A 1 168 ? 2.331 -2.645 14.508 1.00 93.94 168 ILE A N 1
ATOM 1292 C CA . ILE A 1 168 ? 2.798 -2.656 13.128 1.00 93.94 168 ILE A CA 1
ATOM 1293 C C . ILE A 1 168 ? 4.060 -3.506 13.017 1.00 93.94 168 ILE A C 1
ATOM 1295 O O . ILE A 1 168 ? 4.925 -3.489 13.889 1.00 93.94 168 ILE A O 1
ATOM 1299 N N . PHE A 1 169 ? 4.141 -4.246 11.926 1.00 95.19 169 PHE A N 1
ATOM 1300 C CA . PHE A 1 169 ? 5.274 -5.039 11.497 1.00 95.19 169 PHE A CA 1
ATOM 1301 C C . PHE A 1 169 ? 5.646 -4.583 10.090 1.00 95.19 169 PHE A C 1
ATOM 1303 O O . PHE A 1 169 ? 4.770 -4.454 9.235 1.00 95.19 169 PHE A O 1
ATOM 1310 N N . VAL A 1 170 ? 6.931 -4.331 9.863 1.00 94.94 170 VAL A N 1
ATOM 1311 C CA . VAL A 1 170 ? 7.477 -3.896 8.576 1.00 94.94 170 VAL A CA 1
ATOM 1312 C C . VAL A 1 170 ? 8.658 -4.800 8.254 1.00 94.94 170 VAL A C 1
ATOM 1314 O O . VAL A 1 170 ? 9.570 -4.931 9.067 1.00 94.94 170 VAL A O 1
ATOM 1317 N N . ASN A 1 171 ? 8.639 -5.406 7.074 1.00 96.00 171 ASN A N 1
ATOM 1318 C CA . ASN A 1 171 ? 9.716 -6.226 6.543 1.00 96.00 171 ASN A CA 1
ATOM 1319 C C . ASN A 1 171 ? 10.051 -5.785 5.118 1.00 96.00 171 ASN A C 1
ATOM 1321 O O . ASN A 1 171 ? 9.158 -5.509 4.315 1.00 96.00 171 ASN A O 1
ATOM 1325 N N . GLN A 1 172 ? 11.342 -5.759 4.811 1.00 94.88 172 GLN A N 1
ATOM 1326 C CA . GLN A 1 172 ? 11.866 -5.530 3.474 1.00 94.88 172 GLN A CA 1
ATOM 1327 C C . GLN A 1 172 ? 12.952 -6.568 3.224 1.00 94.88 172 GLN A C 1
ATOM 1329 O O . GLN A 1 172 ? 13.930 -6.630 3.966 1.00 94.88 172 GLN A O 1
ATOM 1334 N N . GLN A 1 173 ? 12.791 -7.356 2.168 1.00 94.62 173 GLN A N 1
ATOM 1335 C CA . GLN A 1 173 ? 13.721 -8.421 1.821 1.00 94.62 173 GLN A CA 1
ATOM 1336 C C . GLN A 1 173 ? 14.122 -8.303 0.355 1.00 94.62 173 GLN A C 1
ATOM 1338 O O . GLN A 1 173 ? 13.261 -8.166 -0.510 1.00 94.62 173 GLN A O 1
ATOM 1343 N N . ALA A 1 174 ? 15.423 -8.373 0.072 1.00 92.25 174 ALA A N 1
ATOM 1344 C CA . ALA A 1 174 ? 15.897 -8.532 -1.296 1.00 92.25 174 ALA A CA 1
ATOM 1345 C C . ALA A 1 174 ? 15.486 -9.918 -1.812 1.00 92.25 174 ALA A C 1
ATOM 1347 O O . ALA A 1 174 ? 15.750 -10.939 -1.177 1.00 92.25 174 ALA A O 1
ATOM 1348 N N . THR A 1 175 ? 14.812 -9.942 -2.950 1.00 85.00 175 THR A N 1
ATOM 1349 C CA . THR A 1 175 ? 14.448 -11.147 -3.685 1.00 85.00 175 THR A CA 1
ATOM 1350 C C . THR A 1 175 ? 15.511 -11.336 -4.759 1.00 85.00 175 THR A C 1
ATOM 1352 O O . THR A 1 175 ? 15.402 -10.806 -5.860 1.00 85.00 175 THR A O 1
ATOM 1355 N N . SER A 1 176 ? 16.608 -12.006 -4.411 1.00 69.69 176 SER A N 1
ATOM 1356 C CA . SER A 1 176 ? 17.591 -12.422 -5.407 1.00 69.69 176 SER A CA 1
ATOM 1357 C C . SER A 1 176 ? 17.015 -13.608 -6.174 1.00 69.69 176 SER A C 1
ATOM 1359 O O . SER A 1 176 ? 16.925 -14.701 -5.615 1.00 69.69 176 SER A O 1
ATOM 1361 N N . ASP A 1 177 ? 16.670 -13.427 -7.445 1.00 54.47 177 ASP A N 1
ATOM 1362 C CA . ASP A 1 177 ? 16.680 -14.565 -8.359 1.00 54.47 177 ASP A CA 1
ATOM 1363 C C . ASP A 1 177 ? 18.149 -14.905 -8.593 1.00 54.47 177 ASP A C 1
ATOM 1365 O O . ASP A 1 177 ? 18.852 -14.272 -9.381 1.00 54.47 177 ASP A O 1
ATOM 1369 N N . THR A 1 178 ? 18.643 -15.858 -7.809 1.00 41.75 178 THR A N 1
ATOM 1370 C CA . THR A 1 178 ? 19.930 -16.504 -8.022 1.00 41.75 178 THR A CA 1
ATOM 1371 C C . THR A 1 178 ? 19.884 -17.186 -9.387 1.00 41.75 178 THR A C 1
ATOM 1373 O O . THR A 1 178 ? 19.473 -18.338 -9.500 1.00 41.75 178 THR A O 1
ATOM 1376 N N . PHE A 1 179 ? 20.294 -16.491 -10.447 1.00 49.19 179 PHE A N 1
ATOM 1377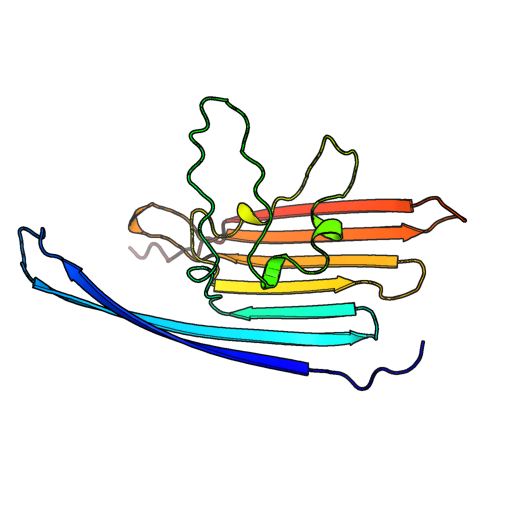 C CA . PHE A 1 179 ? 20.698 -17.179 -11.664 1.00 49.19 179 PHE A CA 1
ATOM 1378 C C . PHE A 1 179 ? 22.059 -17.805 -11.391 1.00 49.19 179 PHE A C 1
ATOM 1380 O O . PHE A 1 179 ? 23.071 -17.117 -11.349 1.00 49.19 179 PHE A O 1
ATOM 1387 N N . SER A 1 180 ? 22.013 -19.110 -11.110 1.00 43.66 180 SER A N 1
ATOM 1388 C CA . SER A 1 180 ? 22.973 -20.112 -11.567 1.00 43.66 180 SER A CA 1
ATOM 1389 C C . SER A 1 180 ? 24.245 -19.509 -12.171 1.00 43.66 180 SER A C 1
ATOM 1391 O O . SER A 1 180 ? 24.292 -19.218 -13.367 1.00 43.66 180 SER A O 1
ATOM 1393 N N . ASP A 1 181 ? 25.285 -19.431 -11.352 1.00 48.88 181 ASP A N 1
ATOM 1394 C CA . ASP A 1 181 ? 26.647 -19.594 -11.836 1.00 48.88 181 ASP A CA 1
ATOM 1395 C C . ASP A 1 181 ? 26.702 -21.008 -12.445 1.00 48.88 181 ASP A C 1
ATOM 1397 O O . ASP A 1 181 ? 26.678 -22.011 -11.729 1.00 48.88 181 ASP A O 1
ATOM 1401 N N . SER A 1 182 ? 26.585 -21.101 -13.770 1.00 41.38 182 SER A N 1
ATOM 1402 C CA . SER A 1 182 ? 26.931 -22.320 -14.500 1.00 41.38 182 SER A CA 1
ATOM 1403 C C . SER A 1 182 ? 28.316 -22.090 -15.109 1.00 41.38 182 SER A C 1
ATOM 1405 O O . SER A 1 182 ? 28.511 -21.030 -15.706 1.00 41.38 182 SER A O 1
ATOM 1407 N N . PRO A 1 183 ? 29.252 -23.036 -14.916 1.00 49.22 183 PRO A N 1
ATOM 1408 C CA . PRO A 1 183 ? 30.679 -22.872 -15.198 1.00 49.22 183 PRO A CA 1
ATOM 1409 C C . PRO A 1 183 ? 31.015 -22.719 -16.685 1.00 49.22 183 PRO A C 1
ATOM 1411 O O . PRO A 1 183 ? 30.222 -23.189 -17.534 1.00 49.22 183 PRO A O 1
#

Radius of gyration: 20.23 Å; chains: 1; bounding box: 56×45×61 Å

Foldseek 3Di:
DDADPKDKDKDKDKDKDWDFDCPDPVDHGDIDIDIDIWMKMWICPGPWKIKIKIFQDDPVPFDDPDDDPDPDPDDDDDQDRRPSCNPVVCQQQVPDDPPDGPDDCVVPCPVFGWGMKMWIWTDPDDFKTWIWIWTWTPADVVVRRAIKIKIKIKMWGDDDPDDIDIDMDIDMDGDDPPPDPDD

Sequence (183 aa):
PPATDGRFTIIPYLAGGATQNFEAETDPGSVNLTGGIGADAKVAVTSSLNLDLTVNPDFSQVEVDRQVTNLDRFQLFFPERRQFFIENSDLFAQNGFSSIRPFYSRRIGLDAPVITGARLSGKPNQNWRVGLLNVQTGRVAEEDIAAKNFTVATFQRQVLARSVLSGIFVNQQATSDTFSDSP

Secondary structure (DSSP, 8-state):
-PPP---EEEEEEEEEEEEE-SS-SS-TT-EEEEEEEEEEEEEEEETTEEEEEEES---TTS-PPP-----SSSPP------HHHHTTHHHHH-SS-TT--S--GGGTTSSS-EEEEEEEEE-SSSSEEEEEEEEEE--BTTTTB-EEEEEEEEEEEE-SSS-EEEEEEEEEEEE--------

pLDDT: mean 82.52, std 15.15, range [41.38, 98.0]